Protein AF-A0A7S2U0Y9-F1 (afdb_monomer)

Solvent-accessible surface area (backbone atoms only — not comparable to full-atom values): 8768 Å² total; per-residue (Å²): 92,66,56,32,57,52,46,62,69,33,84,69,58,33,76,38,52,36,81,53,41,54,63,55,35,54,35,38,72,46,79,48,79,45,71,48,63,93,94,46,55,39,40,32,42,37,40,34,36,45,86,82,44,89,34,49,73,59,43,53,47,34,42,34,42,34,32,45,75,72,81,56,94,92,51,64,49,84,68,47,66,49,40,39,54,66,60,80,49,54,36,92,92,42,53,54,33,62,42,76,48,74,52,73,47,96,88,74,51,72,47,81,47,77,45,81,53,80,30,51,69,59,77,43,49,82,61,85,73,78,75,79,59,91,88,65,73,92,70,84,75,81,79,86,128

Sequence (145 aa):
EFWYTVLTNHPTISQLLNKRDLAVLRYLRDVRISLLKEGTKGFKVSFEFDGNNPYLLDRVLEKEYLLYPKISMGQSVLREIRCRPERVSWKPMKDPSLVTYTRKYKNGTSTREVTTGQSFFNLFLPLALEPLPPGAQLTAREVET

Foldseek 3Di:
DVQLVVQCPDPPSVVLADPLLSLQCVQFDDWDKDADDPPWGWIKIKTAGDCPRQWFPDRIKMKIFTWDDDPDDPDTHTDAIQIVVQDTHTDPPSPPQWDWDWDADPVGDIDIDIDGHRHSCCSRHHDDDDPQPVVDDPDDDDPDD

Mean predicted aligned error: 8.83 Å

InterPro domains:
  IPR002164 Nucleosome assembly protein [PF00956] (1-127)
  IPR002164 Nucleosome assembly protein [PTHR11875] (1-127)
  IPR037231 NAP-like superfamily [SSF143113] (1-130)

Structure (mmCIF, N/CA/C/O backbone):
data_AF-A0A7S2U0Y9-F1
#
_entry.id   AF-A0A7S2U0Y9-F1
#
loop_
_atom_site.group_PDB
_atom_site.id
_atom_site.type_symbol
_atom_site.label_atom_id
_atom_site.label_alt_id
_atom_site.label_comp_id
_atom_site.label_asym_id
_atom_site.label_entity_id
_atom_site.label_seq_id
_atom_site.pdbx_PDB_ins_code
_atom_site.Cartn_x
_atom_site.Cartn_y
_atom_site.Cartn_z
_atom_site.occupancy
_atom_site.B_iso_or_equiv
_atom_site.auth_seq_id
_atom_site.auth_comp_id
_atom_site.auth_asym_id
_atom_site.auth_atom_id
_atom_site.pdbx_PDB_model_num
ATOM 1 N N . GLU A 1 1 ? -8.741 -0.495 -14.587 1.00 83.88 1 GLU A N 1
ATOM 2 C CA . GLU A 1 1 ? -7.686 0.392 -14.047 1.00 83.88 1 GLU A CA 1
ATOM 3 C C . GLU A 1 1 ? -8.243 1.491 -13.127 1.00 83.88 1 GLU A C 1
ATOM 5 O O . GLU A 1 1 ? -7.643 2.547 -13.014 1.00 83.88 1 GLU A O 1
ATOM 10 N N . PHE A 1 2 ? -9.355 1.255 -12.417 1.00 95.25 2 PHE A N 1
ATOM 11 C CA . PHE A 1 2 ? -9.968 2.276 -11.555 1.00 95.25 2 PHE A CA 1
ATOM 12 C C . PHE A 1 2 ? -9.016 2.753 -10.445 1.00 95.25 2 PHE A C 1
ATOM 14 O O . PHE A 1 2 ? -8.693 3.935 -10.373 1.00 95.25 2 PHE A O 1
ATOM 21 N N . TRP A 1 3 ? -8.491 1.824 -9.638 1.00 96.06 3 TRP A N 1
ATOM 22 C CA . TRP A 1 3 ? -7.582 2.159 -8.537 1.00 96.06 3 TRP A CA 1
ATOM 23 C C . TRP A 1 3 ? -6.267 2.774 -8.998 1.00 96.06 3 TRP A C 1
ATOM 25 O O . TRP A 1 3 ? -5.748 3.659 -8.329 1.00 96.06 3 TRP A O 1
ATOM 35 N N . TYR A 1 4 ? -5.760 2.361 -10.161 1.00 94.44 4 TYR A N 1
ATOM 36 C CA . TYR A 1 4 ? -4.622 3.020 -10.792 1.00 94.44 4 TYR A CA 1
ATOM 37 C C . TYR A 1 4 ? -4.903 4.518 -10.968 1.00 94.44 4 TYR A C 1
ATOM 39 O O . TYR A 1 4 ? -4.169 5.337 -10.424 1.00 94.44 4 TYR A O 1
ATOM 47 N N . THR A 1 5 ? -6.008 4.873 -11.631 1.00 96.06 5 THR A N 1
ATOM 48 C CA . THR A 1 5 ? -6.393 6.272 -11.862 1.00 96.06 5 THR A CA 1
ATOM 49 C C . THR A 1 5 ? -6.609 7.035 -10.557 1.00 96.06 5 THR A C 1
ATOM 51 O O . THR A 1 5 ? -6.186 8.185 -10.441 1.00 96.06 5 THR A O 1
ATOM 54 N N . VAL A 1 6 ? -7.240 6.413 -9.559 1.00 96.94 6 VAL A N 1
ATOM 55 C CA . VAL A 1 6 ? -7.452 7.031 -8.241 1.00 96.94 6 VAL A CA 1
ATOM 56 C C . VAL A 1 6 ? -6.115 7.360 -7.572 1.00 96.94 6 VAL A C 1
ATOM 58 O O . VAL A 1 6 ? -5.889 8.502 -7.176 1.00 96.94 6 VAL A O 1
ATOM 61 N N . LEU A 1 7 ? -5.203 6.389 -7.483 1.00 95.62 7 LEU A N 1
ATOM 62 C CA . LEU A 1 7 ? -3.929 6.560 -6.780 1.00 95.62 7 LEU A CA 1
ATOM 63 C C . LEU A 1 7 ? -2.984 7.525 -7.507 1.00 95.62 7 LEU A C 1
ATOM 65 O O . LEU A 1 7 ? -2.268 8.275 -6.848 1.00 95.62 7 LEU A O 1
ATOM 69 N N . THR A 1 8 ? -3.008 7.566 -8.844 1.00 95.31 8 THR A N 1
ATOM 70 C CA . THR A 1 8 ? -2.185 8.510 -9.619 1.00 95.31 8 THR A CA 1
ATOM 71 C C . THR A 1 8 ? -2.644 9.957 -9.504 1.00 95.31 8 THR A C 1
ATOM 73 O O . THR A 1 8 ? -1.824 10.858 -9.639 1.00 95.31 8 THR A O 1
ATOM 76 N N . ASN A 1 9 ? -3.935 10.189 -9.260 1.00 96.69 9 ASN A N 1
ATOM 77 C CA . ASN A 1 9 ? -4.483 11.537 -9.103 1.00 96.69 9 ASN A CA 1
ATOM 78 C C . ASN A 1 9 ? -4.505 12.007 -7.642 1.00 96.69 9 ASN A C 1
ATOM 80 O O . ASN A 1 9 ? -4.770 13.177 -7.374 1.00 96.69 9 ASN A O 1
ATOM 84 N N . HIS A 1 10 ? -4.222 11.123 -6.684 1.00 96.00 10 HIS A N 1
ATOM 85 C CA . HIS A 1 10 ? -4.203 11.490 -5.276 1.00 96.00 10 HIS A CA 1
ATOM 86 C C . HIS A 1 10 ? -2.958 12.348 -4.948 1.00 96.00 10 HIS A C 1
ATOM 88 O O . HIS A 1 10 ? -1.841 11.868 -5.156 1.00 96.00 10 HIS A O 1
ATOM 94 N N . PRO A 1 11 ? -3.097 13.553 -4.351 1.00 94.56 11 PRO A N 1
ATOM 95 C CA . PRO A 1 11 ? -2.003 14.525 -4.202 1.00 94.56 11 PRO A CA 1
ATOM 96 C C . PRO A 1 11 ? -0.746 14.004 -3.497 1.00 94.56 11 PRO A C 1
ATOM 98 O O . PRO A 1 11 ? 0.367 14.307 -3.913 1.00 94.56 11 PRO A O 1
ATOM 101 N N . THR A 1 12 ? -0.918 13.222 -2.428 1.00 92.81 12 THR A N 1
ATOM 102 C CA . THR A 1 12 ? 0.204 12.679 -1.644 1.00 92.81 12 THR A CA 1
ATOM 103 C C . THR A 1 12 ? 0.754 11.376 -2.222 1.00 92.81 12 THR A C 1
ATOM 105 O O . THR A 1 12 ? 1.962 11.210 -2.335 1.00 92.81 12 THR A O 1
ATOM 108 N N . ILE A 1 13 ? -0.122 10.435 -2.592 1.00 93.44 13 ILE A N 1
ATOM 109 C CA . ILE A 1 13 ? 0.282 9.110 -3.079 1.00 93.44 13 ILE A CA 1
ATOM 110 C C . ILE A 1 13 ? 1.021 9.221 -4.411 1.00 93.44 13 ILE A C 1
ATOM 112 O O . ILE A 1 13 ? 2.019 8.530 -4.589 1.00 93.44 13 ILE A O 1
ATOM 116 N N . SER A 1 14 ? 0.591 10.106 -5.314 1.00 94.31 14 SER A N 1
ATOM 117 C CA . SER A 1 14 ? 1.216 10.270 -6.630 1.00 94.31 14 SER A CA 1
ATOM 118 C C . SER A 1 14 ? 2.704 10.623 -6.551 1.00 94.31 14 SER A C 1
ATOM 120 O O . SER A 1 14 ? 3.489 10.151 -7.368 1.00 94.31 14 SER A O 1
ATOM 122 N N . GLN A 1 15 ? 3.114 11.359 -5.515 1.00 92.56 15 GLN A N 1
ATOM 123 C CA . GLN A 1 15 ? 4.509 11.733 -5.263 1.00 92.56 15 GLN A CA 1
ATOM 124 C C . GLN A 1 15 ? 5.383 10.547 -4.833 1.00 92.56 15 GLN A C 1
ATOM 126 O O . GLN A 1 15 ? 6.606 10.610 -4.928 1.00 92.56 15 GLN A O 1
ATOM 131 N N . LEU A 1 16 ? 4.771 9.462 -4.351 1.00 91.00 16 LEU A N 1
ATOM 132 C CA . LEU A 1 16 ? 5.466 8.238 -3.952 1.00 91.00 16 LEU A CA 1
ATOM 133 C C . LEU A 1 16 ? 5.629 7.252 -5.116 1.00 91.00 16 LEU A C 1
ATOM 135 O O . LEU A 1 16 ? 6.356 6.270 -4.973 1.00 91.00 16 LEU A O 1
ATOM 139 N N . LEU A 1 17 ? 4.939 7.480 -6.239 1.00 94.75 17 LEU A N 1
ATOM 140 C CA . LEU A 1 17 ? 4.877 6.548 -7.361 1.00 94.75 17 LEU A CA 1
ATOM 141 C C . LEU A 1 17 ? 6.017 6.773 -8.348 1.00 94.75 17 LEU A C 1
ATOM 143 O O . LEU A 1 17 ? 6.149 7.833 -8.955 1.00 94.75 17 LEU A O 1
ATOM 147 N N . ASN A 1 18 ? 6.785 5.718 -8.600 1.00 93.38 18 ASN A N 1
ATOM 148 C CA . ASN A 1 18 ? 7.702 5.652 -9.727 1.00 93.38 18 ASN A CA 1
ATOM 149 C C . ASN A 1 18 ? 7.077 4.891 -10.919 1.00 93.38 18 ASN A C 1
ATOM 151 O O . ASN A 1 18 ? 6.048 4.223 -10.806 1.00 93.38 18 ASN A O 1
ATOM 155 N N . LYS A 1 19 ? 7.722 4.941 -12.094 1.00 92.50 19 LYS A N 1
ATOM 156 C CA . LYS A 1 19 ? 7.220 4.292 -13.326 1.00 92.50 19 LYS A CA 1
ATOM 157 C C . LYS A 1 19 ? 6.965 2.784 -13.173 1.00 92.50 19 LYS A C 1
ATOM 159 O O . LYS A 1 19 ? 6.100 2.239 -13.857 1.00 92.50 19 LYS A O 1
ATOM 164 N N . ARG A 1 20 ? 7.726 2.093 -12.321 1.00 94.31 20 ARG A N 1
ATOM 165 C CA . ARG A 1 20 ? 7.545 0.656 -12.076 1.00 94.31 20 ARG A CA 1
ATOM 166 C C . ARG A 1 20 ? 6.383 0.397 -11.131 1.00 94.31 20 ARG A C 1
ATOM 168 O O . ARG A 1 20 ? 5.620 -0.519 -11.412 1.00 94.31 20 ARG A O 1
ATOM 175 N N . ASP A 1 21 ? 6.195 1.231 -10.109 1.00 95.75 21 ASP A N 1
ATOM 176 C CA . ASP A 1 21 ? 5.023 1.160 -9.227 1.00 95.75 21 ASP A CA 1
ATOM 177 C C . ASP A 1 21 ? 3.730 1.257 -10.036 1.00 95.75 21 ASP A C 1
ATOM 179 O O . ASP A 1 21 ? 2.839 0.421 -9.892 1.00 95.75 21 ASP A O 1
ATOM 183 N N . LEU A 1 22 ? 3.673 2.227 -10.958 1.00 95.19 22 LEU A N 1
ATOM 184 C CA . LEU A 1 22 ? 2.547 2.421 -11.869 1.00 95.19 22 LEU A CA 1
ATOM 185 C C . LEU A 1 22 ? 2.187 1.130 -12.603 1.00 95.19 22 LEU A C 1
ATOM 187 O O . LEU A 1 22 ? 1.016 0.775 -12.660 1.00 95.19 22 LEU A O 1
ATOM 191 N N . ALA A 1 23 ? 3.181 0.399 -13.112 1.00 95.38 23 ALA A N 1
ATOM 192 C CA . ALA A 1 23 ? 2.956 -0.844 -13.839 1.00 95.38 23 ALA A CA 1
ATOM 193 C C . ALA A 1 23 ? 2.361 -1.956 -12.955 1.00 95.38 23 ALA A C 1
ATOM 195 O O . ALA A 1 23 ? 1.499 -2.698 -13.426 1.00 95.38 23 ALA A O 1
ATOM 196 N N . VAL A 1 24 ? 2.769 -2.040 -11.683 1.00 96.44 24 VAL A N 1
ATOM 197 C CA . VAL A 1 24 ? 2.192 -2.985 -10.710 1.00 96.44 24 VAL A CA 1
ATOM 198 C C . VAL A 1 24 ? 0.756 -2.582 -10.356 1.00 96.44 24 VAL A C 1
ATOM 200 O O . VAL A 1 24 ? -0.141 -3.423 -10.357 1.00 96.44 24 VAL A O 1
ATOM 203 N N . LEU A 1 25 ? 0.501 -1.289 -10.127 1.00 96.56 25 LEU A N 1
ATOM 204 C CA . LEU A 1 25 ? -0.816 -0.774 -9.731 1.00 96.56 25 LEU A CA 1
ATOM 205 C C . LEU A 1 25 ? -1.904 -0.932 -10.801 1.00 96.56 25 LEU A C 1
ATOM 207 O O . LEU A 1 25 ? -3.085 -0.924 -10.462 1.00 96.56 25 LEU A O 1
ATOM 211 N N . ARG A 1 26 ? -1.551 -1.153 -12.074 1.00 96.38 26 ARG A N 1
ATOM 212 C CA . ARG A 1 26 ? -2.536 -1.510 -13.121 1.00 96.38 26 ARG A CA 1
ATOM 213 C C . ARG A 1 26 ? -3.285 -2.807 -12.799 1.00 96.38 26 ARG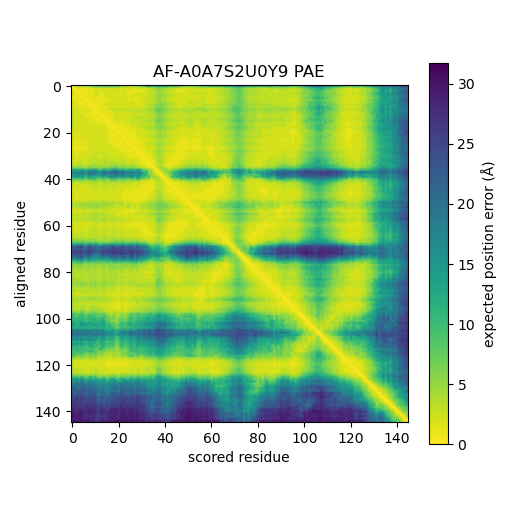 A C 1
ATOM 215 O O . ARG A 1 26 ? -4.414 -2.986 -13.250 1.00 96.38 26 ARG A O 1
ATOM 222 N N . TYR A 1 27 ? -2.673 -3.677 -11.995 1.00 97.31 27 TYR A N 1
ATOM 223 C CA . TYR A 1 27 ? -3.240 -4.949 -11.551 1.00 97.31 27 TYR A CA 1
ATOM 224 C C . TYR A 1 27 ? -3.955 -4.852 -10.201 1.00 97.31 27 TYR A C 1
ATOM 226 O O . TYR A 1 27 ? -4.466 -5.866 -9.730 1.00 97.31 27 TYR A O 1
ATOM 234 N N . LEU A 1 28 ? -4.010 -3.670 -9.579 1.00 97.56 28 LEU A N 1
ATOM 235 C CA . LEU A 1 28 ? -4.759 -3.460 -8.346 1.00 97.56 28 LEU A CA 1
ATOM 236 C C . LEU A 1 28 ? -6.263 -3.524 -8.649 1.00 97.56 28 LEU A C 1
ATOM 238 O O . LEU A 1 28 ? -6.802 -2.717 -9.414 1.00 97.56 28 LEU A O 1
ATOM 242 N N . ARG A 1 29 ? -6.925 -4.526 -8.073 1.00 97.50 29 ARG A N 1
ATOM 243 C CA . ARG A 1 29 ? -8.343 -4.829 -8.273 1.00 97.50 29 ARG A CA 1
ATOM 244 C C . ARG A 1 29 ? -9.212 -4.177 -7.220 1.00 97.50 29 ARG A C 1
ATOM 246 O O . ARG A 1 29 ? -10.236 -3.605 -7.585 1.00 97.50 29 ARG A O 1
ATOM 253 N N . ASP A 1 30 ? -8.786 -4.224 -5.965 1.00 97.75 30 ASP A N 1
ATOM 254 C CA . ASP A 1 30 ? -9.577 -3.693 -4.864 1.00 97.75 30 ASP A CA 1
ATOM 255 C C . ASP A 1 30 ? -8.713 -3.113 -3.740 1.00 97.75 30 ASP A C 1
ATOM 257 O O . ASP A 1 30 ? -7.584 -3.556 -3.517 1.00 97.75 30 ASP A O 1
ATOM 261 N N . VAL A 1 31 ? -9.258 -2.129 -3.025 1.00 97.25 31 VAL A N 1
ATOM 262 C CA . VAL A 1 31 ? -8.682 -1.589 -1.789 1.00 97.25 31 VAL A CA 1
ATOM 263 C C . VAL A 1 31 ? -9.782 -1.527 -0.741 1.00 97.25 31 VAL A C 1
ATOM 265 O O . VAL A 1 31 ? -10.725 -0.747 -0.854 1.00 97.25 31 VAL A O 1
ATOM 268 N N . ARG A 1 32 ? -9.653 -2.347 0.303 1.00 97.25 32 ARG A N 1
ATOM 269 C CA . ARG A 1 32 ? -10.662 -2.485 1.360 1.00 97.25 32 ARG A CA 1
ATOM 270 C C . ARG A 1 32 ? -10.121 -2.038 2.701 1.00 97.25 32 ARG A C 1
ATOM 272 O O . ARG A 1 32 ? -8.963 -2.298 3.022 1.00 97.25 32 ARG A O 1
ATOM 279 N N . ILE A 1 33 ? -10.991 -1.446 3.510 1.00 96.44 33 ILE A N 1
ATOM 280 C CA . ILE A 1 33 ? -10.709 -1.132 4.909 1.00 96.44 33 ILE A CA 1
ATOM 281 C C . ILE A 1 33 ? -11.616 -1.987 5.787 1.00 96.44 33 ILE A C 1
ATOM 283 O O . ILE A 1 33 ? -12.821 -2.061 5.559 1.00 96.44 33 ILE A O 1
ATOM 287 N N . SER A 1 34 ? -11.040 -2.624 6.802 1.00 94.31 34 SER A N 1
ATOM 288 C CA . SER A 1 34 ? -11.781 -3.380 7.812 1.00 94.31 34 SER A CA 1
ATOM 289 C C . SER A 1 34 ? -11.267 -3.051 9.205 1.00 94.31 34 SER A C 1
ATOM 291 O O . SER A 1 34 ? -10.061 -2.896 9.398 1.00 94.31 34 SER A O 1
ATOM 293 N N . LEU A 1 35 ? -12.153 -3.005 10.194 1.00 92.06 35 LEU A N 1
ATOM 294 C CA . LEU A 1 35 ? -11.741 -2.947 11.595 1.00 92.06 35 LEU A CA 1
ATOM 295 C C . LEU A 1 35 ? -11.129 -4.288 12.020 1.00 92.06 35 LEU A C 1
ATOM 297 O O . LEU A 1 35 ? -11.519 -5.346 11.520 1.00 92.06 35 LEU A O 1
ATOM 301 N N . LEU A 1 36 ? -10.157 -4.246 12.930 1.00 88.81 36 LEU A N 1
ATOM 302 C CA . LEU A 1 36 ? -9.622 -5.465 13.540 1.00 88.81 36 LEU A CA 1
ATOM 303 C C . LEU A 1 36 ? -10.674 -6.073 14.493 1.00 88.81 36 LEU A C 1
ATOM 305 O O . LEU A 1 36 ? -11.498 -5.351 15.054 1.00 88.81 36 LEU A O 1
ATOM 309 N N . LYS A 1 37 ? -10.683 -7.409 14.632 1.00 81.00 37 LYS A N 1
ATOM 310 C CA . LYS A 1 37 ? -11.678 -8.150 15.436 1.00 81.00 37 LYS A CA 1
ATOM 311 C C . LYS A 1 37 ? -11.658 -7.744 16.921 1.00 81.00 37 LYS A C 1
ATOM 313 O O . LYS A 1 37 ? -10.677 -7.184 17.415 1.00 81.00 37 LYS A O 1
ATOM 318 N N . GLU A 1 38 ? -12.747 -8.074 17.622 1.00 60.22 38 GLU A N 1
ATOM 319 C CA . GLU A 1 38 ? -12.973 -7.746 19.036 1.00 60.22 38 GLU A CA 1
ATOM 320 C C . GLU A 1 38 ? -11.759 -8.069 19.922 1.00 60.22 38 GLU A C 1
ATOM 322 O O . GLU A 1 38 ? -11.187 -9.156 19.865 1.00 60.22 38 GLU A O 1
ATOM 327 N N . GLY A 1 39 ? -11.342 -7.081 20.717 1.00 65.56 39 GLY A N 1
ATOM 328 C CA . GLY A 1 39 ? -10.165 -7.143 21.590 1.00 65.56 39 GLY A CA 1
ATOM 329 C C . GLY A 1 39 ? -8.944 -6.367 21.082 1.00 65.56 39 GLY A C 1
ATOM 330 O O . GLY A 1 39 ? -8.118 -5.961 21.896 1.00 65.56 39 GLY A O 1
ATOM 331 N N . THR A 1 40 ? -8.841 -6.070 19.779 1.00 72.81 40 THR A N 1
ATOM 332 C CA . THR A 1 40 ? -7.756 -5.233 19.226 1.00 72.81 40 THR A CA 1
ATOM 333 C C . THR A 1 40 ? -8.321 -3.965 18.597 1.00 72.81 40 THR A C 1
ATOM 335 O O . THR A 1 40 ? -9.035 -4.024 17.601 1.00 72.81 40 THR A O 1
ATOM 338 N N . LYS A 1 41 ? -7.980 -2.789 19.143 1.00 85.38 41 LYS A N 1
ATOM 339 C CA . LYS A 1 41 ? -8.304 -1.521 18.476 1.00 85.38 41 LYS A CA 1
ATOM 340 C C . LYS A 1 41 ? -7.375 -1.321 17.289 1.00 85.38 41 LYS A C 1
ATOM 342 O O . LYS A 1 41 ? -6.159 -1.408 17.431 1.00 85.38 41 LYS A O 1
ATOM 347 N N . GLY A 1 42 ? -7.950 -1.023 16.134 1.00 90.75 42 GLY A N 1
ATOM 348 C CA . GLY A 1 42 ? -7.190 -0.762 14.925 1.00 90.75 42 GLY A CA 1
ATOM 349 C C . GLY A 1 42 ? -7.990 -1.022 13.665 1.00 90.75 42 GLY A C 1
ATOM 350 O O . GLY A 1 42 ? -9.154 -1.425 13.710 1.00 90.75 42 GLY A O 1
ATOM 351 N N . PHE A 1 43 ? -7.339 -0.795 12.536 1.00 93.25 43 PHE A N 1
ATOM 352 C CA . PHE A 1 43 ? -7.905 -1.051 11.221 1.00 93.25 43 PHE A CA 1
ATOM 353 C C . PHE A 1 43 ? -6.854 -1.668 10.307 1.00 93.25 43 PHE A C 1
ATOM 355 O O . PHE A 1 43 ? -5.649 -1.538 10.522 1.00 93.25 43 PHE A O 1
ATOM 362 N N . LYS A 1 44 ? -7.333 -2.347 9.275 1.00 94.81 44 LYS A N 1
ATOM 363 C CA . LYS A 1 44 ? -6.531 -2.973 8.238 1.00 94.81 44 LYS A CA 1
ATOM 364 C C . LYS A 1 44 ? -6.927 -2.408 6.890 1.00 94.81 44 LYS A C 1
ATOM 366 O O . LYS A 1 44 ? -8.115 -2.323 6.590 1.00 94.81 44 LYS A O 1
ATOM 371 N N . VAL A 1 45 ? -5.932 -2.071 6.083 1.00 96.81 45 VAL A N 1
ATOM 372 C CA . VAL A 1 45 ? -6.092 -1.717 4.674 1.00 96.81 45 VAL A CA 1
ATOM 373 C C . VAL A 1 45 ? -5.569 -2.882 3.845 1.00 96.81 45 VAL A C 1
ATOM 375 O O . VAL A 1 45 ? -4.430 -3.298 4.033 1.00 96.81 45 VAL A O 1
ATOM 378 N N . SER A 1 46 ? -6.396 -3.429 2.961 1.00 97.62 46 SER A N 1
ATOM 379 C CA . SER A 1 46 ? -6.073 -4.601 2.140 1.00 97.62 46 SER A CA 1
ATOM 380 C C . SER A 1 46 ? -6.099 -4.222 0.667 1.00 97.62 46 SER A C 1
ATOM 382 O O . SER A 1 46 ? -7.117 -3.734 0.186 1.00 97.62 46 SER A O 1
ATOM 384 N N . PHE A 1 47 ? -4.999 -4.467 -0.035 1.00 97.81 47 PHE A N 1
ATOM 385 C CA . PHE A 1 47 ? -4.809 -4.211 -1.458 1.00 97.81 47 PHE A CA 1
ATOM 386 C C . PHE A 1 47 ? -4.848 -5.546 -2.196 1.00 97.81 47 PHE A C 1
ATOM 388 O O . PHE A 1 47 ? -3.927 -6.351 -2.064 1.00 97.81 47 PHE A O 1
ATOM 395 N N . GLU A 1 48 ? -5.917 -5.797 -2.944 1.00 98.06 48 GLU A N 1
ATOM 396 C CA . GLU A 1 48 ? -6.111 -7.035 -3.697 1.00 98.06 48 GLU A CA 1
ATOM 397 C C . GLU A 1 48 ? -5.654 -6.856 -5.146 1.00 98.06 48 GLU A C 1
ATOM 399 O O . GLU A 1 48 ? -6.152 -5.994 -5.870 1.00 98.06 48 GLU A O 1
ATOM 404 N N . PHE A 1 49 ? -4.709 -7.684 -5.575 1.00 97.38 49 PHE A N 1
ATOM 405 C CA . PHE A 1 49 ? -4.152 -7.709 -6.918 1.00 97.38 49 PHE A CA 1
ATOM 406 C C . PHE A 1 49 ? -4.720 -8.868 -7.729 1.00 97.38 49 PHE A C 1
ATOM 408 O O . PHE A 1 49 ? -5.065 -9.930 -7.209 1.00 97.38 49 PHE A O 1
ATOM 415 N N . ASP A 1 50 ? -4.760 -8.676 -9.043 1.00 96.75 50 ASP A N 1
ATOM 416 C CA . ASP A 1 50 ? -5.121 -9.733 -9.977 1.00 96.75 50 ASP A CA 1
ATOM 417 C C . ASP A 1 50 ? -4.213 -10.967 -9.807 1.00 96.75 50 ASP A C 1
ATOM 419 O O . ASP A 1 50 ? -2.982 -10.853 -9.752 1.00 96.75 50 ASP A O 1
ATOM 423 N N . GLY A 1 51 ? -4.812 -12.160 -9.773 1.00 93.56 51 GLY A N 1
ATOM 424 C CA . GLY A 1 51 ? -4.079 -13.424 -9.671 1.00 93.56 51 GLY A CA 1
ATOM 425 C C . GLY A 1 51 ? -3.145 -13.701 -10.856 1.00 93.56 51 GLY A C 1
ATOM 426 O O . GLY A 1 51 ? -2.168 -14.429 -10.699 1.00 93.56 51 GLY A O 1
ATOM 427 N N . ASN A 1 52 ? -3.403 -13.091 -12.014 1.00 94.19 52 ASN A N 1
ATOM 428 C CA . ASN A 1 52 ? -2.576 -13.168 -13.216 1.00 94.19 52 ASN A CA 1
ATOM 429 C C . ASN A 1 52 ? -1.491 -12.080 -13.269 1.00 94.19 52 ASN A C 1
ATOM 431 O O . ASN A 1 52 ? -0.809 -11.950 -14.289 1.00 94.19 52 ASN A O 1
ATOM 435 N N . ASN A 1 53 ? -1.306 -11.275 -12.214 1.00 93.94 53 ASN A N 1
ATOM 436 C CA . ASN A 1 53 ? -0.316 -10.205 -12.262 1.00 93.94 53 ASN A CA 1
ATOM 437 C C . ASN A 1 53 ? 1.125 -10.765 -12.432 1.00 93.94 53 ASN A C 1
ATOM 439 O O . ASN A 1 53 ? 1.509 -11.755 -11.792 1.00 93.94 53 ASN A O 1
ATOM 443 N N . PRO A 1 54 ? 1.968 -10.147 -13.280 1.00 96.44 54 PRO A N 1
ATOM 444 C CA . PRO A 1 54 ? 3.311 -10.647 -13.568 1.00 96.44 54 PRO A CA 1
ATOM 445 C C . PRO A 1 54 ? 4.405 -10.089 -12.636 1.00 96.44 54 PRO A C 1
ATOM 447 O O . PRO A 1 54 ? 5.583 -10.286 -12.932 1.00 96.44 54 PRO A O 1
ATOM 450 N N . TYR A 1 55 ? 4.059 -9.414 -11.532 1.00 96.56 55 TYR A N 1
ATOM 451 C CA . TYR A 1 55 ? 5.010 -8.713 -10.653 1.00 96.56 55 TYR A CA 1
ATOM 452 C C . TYR A 1 55 ? 5.128 -9.322 -9.254 1.00 96.56 55 TYR A C 1
ATOM 454 O O . TYR A 1 55 ? 6.237 -9.465 -8.745 1.00 96.56 55 TYR A O 1
ATOM 462 N N . 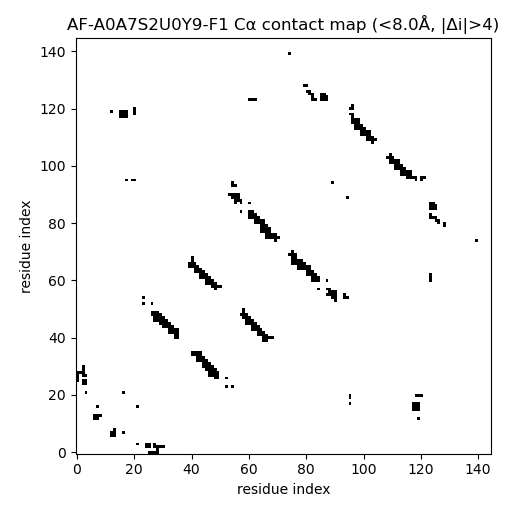LEU A 1 56 ? 4.001 -9.685 -8.653 1.00 94.88 56 LEU A N 1
ATOM 463 C CA . LEU A 1 56 ? 3.855 -10.173 -7.287 1.00 94.88 56 LEU A CA 1
ATOM 464 C C . LEU A 1 56 ? 3.439 -11.646 -7.306 1.00 94.88 56 LEU A C 1
ATOM 466 O O . LEU A 1 56 ? 2.697 -12.078 -8.192 1.00 94.88 56 LEU A O 1
ATOM 470 N N . LEU A 1 57 ? 3.910 -12.415 -6.329 1.00 94.75 57 LEU A N 1
ATOM 471 C CA . LEU A 1 57 ? 3.361 -13.735 -6.011 1.00 94.75 57 LEU A CA 1
ATOM 472 C C . LEU A 1 57 ? 2.143 -13.617 -5.085 1.00 94.75 57 LEU A C 1
ATOM 474 O O . LEU A 1 57 ? 1.224 -14.429 -5.172 1.00 94.75 57 LEU A O 1
ATOM 478 N N . ASP A 1 58 ? 2.115 -12.584 -4.245 1.00 94.00 58 ASP A N 1
ATOM 479 C CA . ASP A 1 58 ? 1.023 -12.333 -3.312 1.00 94.00 58 ASP A CA 1
ATOM 480 C C . ASP A 1 58 ? -0.193 -11.749 -4.034 1.00 94.00 58 ASP A C 1
ATOM 482 O O . ASP A 1 58 ? -0.084 -10.797 -4.811 1.00 94.00 58 ASP A O 1
ATOM 486 N N . ARG A 1 59 ? -1.375 -12.302 -3.747 1.00 95.81 59 ARG A N 1
ATOM 487 C CA . ARG A 1 59 ? -2.645 -11.748 -4.242 1.00 95.81 59 ARG A CA 1
ATOM 488 C C . ARG A 1 59 ? -3.140 -10.576 -3.411 1.00 95.81 59 ARG A C 1
ATOM 490 O O . ARG A 1 59 ? -3.869 -9.744 -3.930 1.00 95.81 59 ARG A O 1
ATOM 497 N N . VAL A 1 60 ? -2.786 -10.519 -2.132 1.00 97.19 60 VAL A N 1
ATOM 498 C CA . VAL A 1 60 ? -3.244 -9.467 -1.225 1.00 97.19 60 VAL A CA 1
ATOM 499 C C . VAL A 1 60 ? -2.056 -8.950 -0.430 1.00 97.19 60 VAL A C 1
ATOM 501 O O . VAL A 1 60 ? -1.325 -9.741 0.164 1.00 97.19 60 VAL A O 1
ATOM 504 N N . LEU A 1 61 ? -1.884 -7.629 -0.422 1.00 97.19 61 LEU A N 1
ATOM 505 C CA . LEU A 1 61 ? -0.979 -6.930 0.484 1.00 97.19 61 LEU A CA 1
ATOM 506 C C . LEU A 1 61 ? -1.818 -6.187 1.517 1.00 97.19 61 LEU A C 1
ATOM 508 O O . LEU A 1 61 ? -2.672 -5.377 1.166 1.00 97.19 61 LEU A O 1
ATOM 512 N N . GLU A 1 62 ? -1.592 -6.449 2.792 1.00 95.62 62 GLU A N 1
ATOM 513 C CA . GLU A 1 62 ? -2.340 -5.851 3.885 1.00 95.62 62 GLU A CA 1
ATOM 514 C C . GLU A 1 62 ? -1.423 -5.036 4.786 1.00 95.62 62 GLU A C 1
ATOM 516 O O . GLU A 1 62 ? -0.276 -5.404 5.049 1.00 95.62 62 GLU A O 1
ATOM 521 N N . LYS A 1 63 ? -1.965 -3.932 5.288 1.00 94.12 63 LYS A N 1
ATOM 522 C CA . LYS A 1 63 ? -1.326 -3.079 6.278 1.00 94.12 63 LYS A CA 1
ATOM 523 C C . LYS A 1 63 ? -2.276 -2.862 7.443 1.00 94.12 63 LYS A C 1
ATOM 525 O O . LYS A 1 63 ? -3.368 -2.324 7.270 1.00 94.12 63 LYS A O 1
ATOM 530 N N . GLU A 1 64 ? -1.866 -3.303 8.620 1.00 92.94 64 GLU A N 1
ATOM 531 C CA . GLU A 1 64 ? -2.620 -3.205 9.864 1.00 92.94 64 GLU A CA 1
ATOM 532 C C . GLU A 1 64 ? -2.050 -2.082 10.726 1.00 92.94 64 GLU A C 1
ATOM 534 O O . GLU A 1 64 ? -0.841 -1.991 10.929 1.00 92.94 64 GLU A O 1
ATOM 539 N N . TYR A 1 65 ? -2.938 -1.254 11.261 1.00 91.50 65 TYR A N 1
ATOM 540 C CA . TYR A 1 65 ? -2.631 -0.169 12.180 1.00 91.50 65 TYR A CA 1
ATOM 541 C C . TYR A 1 65 ? -3.278 -0.496 13.521 1.00 91.50 65 TYR A C 1
ATOM 543 O O . TYR A 1 65 ? -4.494 -0.363 13.681 1.00 91.50 65 TYR A O 1
ATOM 551 N N . LEU A 1 66 ? -2.475 -0.957 14.477 1.00 89.50 66 LEU A N 1
ATOM 552 C CA . LEU A 1 66 ? -2.925 -1.262 15.828 1.00 89.50 66 LEU A CA 1
ATOM 553 C C . LEU A 1 66 ? -2.854 0.005 16.666 1.00 89.50 66 LEU A C 1
ATOM 555 O O . LEU A 1 66 ? -1.856 0.720 16.643 1.00 89.50 66 LEU A O 1
ATOM 559 N N . LEU A 1 67 ? -3.898 0.266 17.438 1.00 87.25 67 LEU A N 1
ATOM 560 C CA . LEU A 1 67 ? -4.031 1.459 18.259 1.00 87.25 67 LEU A CA 1
ATOM 561 C C . LEU A 1 67 ? -4.025 1.077 19.739 1.00 87.25 67 LEU A C 1
ATOM 563 O O . LEU A 1 67 ? -4.558 0.036 20.132 1.00 87.25 67 LEU A O 1
ATOM 567 N N . TYR A 1 68 ? -3.470 1.945 20.580 1.00 82.62 68 TYR A N 1
ATOM 568 C CA . TYR A 1 68 ? -3.677 1.844 22.018 1.00 82.62 68 TYR A CA 1
ATOM 569 C C . TYR A 1 68 ? -5.166 2.051 22.365 1.00 82.62 68 TYR A C 1
ATOM 571 O O . TYR A 1 68 ? -5.887 2.787 21.669 1.00 82.62 68 TYR A O 1
ATOM 579 N N . PRO A 1 69 ? -5.658 1.427 23.454 1.00 72.38 69 PRO A N 1
ATOM 580 C CA . PRO A 1 69 ? -6.929 1.802 24.066 1.00 72.38 69 PRO A CA 1
ATOM 581 C C . PRO A 1 69 ? -6.975 3.317 24.304 1.00 72.38 69 PRO A C 1
ATOM 583 O O . PRO A 1 69 ? -5.936 3.9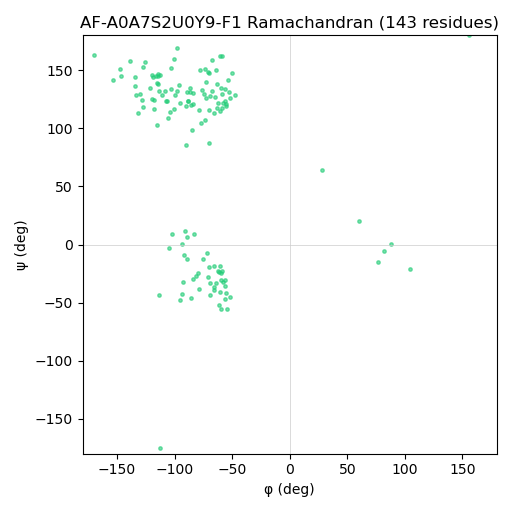33 24.518 1.00 72.38 69 PRO A O 1
ATOM 586 N N . LYS A 1 70 ? -8.165 3.931 24.223 1.00 67.88 70 LYS A N 1
ATOM 587 C CA . LYS A 1 70 ? -8.305 5.393 24.368 1.00 67.88 70 LYS A CA 1
ATOM 588 C C . LYS A 1 70 ? -7.698 5.809 25.710 1.00 67.88 70 LYS A C 1
ATOM 590 O O . LYS A 1 70 ? -8.117 5.272 26.731 1.00 67.88 70 LYS A O 1
ATOM 595 N N . ILE A 1 71 ? -6.728 6.721 25.677 1.00 62.03 71 ILE A N 1
ATOM 596 C CA . ILE A 1 71 ? -5.939 7.104 26.858 1.00 62.03 71 ILE A CA 1
ATOM 597 C C . ILE A 1 71 ? -6.586 8.316 27.554 1.00 62.03 71 ILE A C 1
ATOM 599 O O . ILE A 1 71 ? -6.605 8.377 28.777 1.00 62.03 71 ILE A O 1
ATOM 603 N N . SER A 1 72 ? -7.230 9.212 26.795 1.00 55.50 72 SER A N 1
ATOM 604 C CA . SER A 1 72 ? -8.185 10.234 27.262 1.00 55.50 72 SER A CA 1
ATOM 605 C C . SER A 1 72 ? -8.887 10.892 26.053 1.00 55.50 72 SER A C 1
ATOM 607 O O . SER A 1 72 ? -8.458 10.695 24.916 1.00 55.50 72 SER A O 1
ATOM 609 N N . MET A 1 73 ? -10.018 11.582 26.282 1.00 55.16 73 MET A N 1
ATOM 610 C CA . MET A 1 73 ? -10.763 12.445 25.331 1.00 55.16 73 MET A CA 1
ATOM 611 C C . MET A 1 73 ? -10.628 12.087 23.832 1.00 55.16 73 MET A C 1
ATOM 613 O O . MET A 1 73 ? -10.117 12.842 23.014 1.00 55.16 73 MET A O 1
ATOM 617 N N . GLY A 1 74 ? -11.109 10.902 23.448 1.00 61.31 74 GLY A N 1
ATOM 618 C CA . GLY A 1 74 ? -11.383 10.575 22.043 1.00 61.31 74 GLY A CA 1
ATOM 619 C C . GLY A 1 74 ? -10.186 10.240 21.145 1.00 61.31 74 GLY A C 1
ATOM 620 O O . GLY A 1 74 ? -10.420 9.621 20.107 1.00 61.31 74 GLY A O 1
ATOM 621 N N . GLN A 1 75 ? -8.945 10.539 21.534 1.00 63.56 75 GLN A N 1
ATOM 622 C CA . GLN A 1 75 ? -7.769 10.270 20.703 1.00 63.56 75 GLN A CA 1
ATOM 623 C C . GLN A 1 75 ? -7.194 8.866 20.955 1.00 63.56 75 GLN A C 1
ATOM 625 O O . GLN A 1 75 ? -6.991 8.427 22.090 1.00 63.56 75 GLN A O 1
ATOM 630 N N . SER A 1 76 ? -6.950 8.134 19.867 1.00 73.00 76 SER A N 1
ATOM 631 C CA . SER A 1 76 ? -6.274 6.835 19.873 1.00 73.00 76 SER A CA 1
ATOM 632 C C . SER A 1 76 ? -4.886 6.989 19.264 1.00 73.00 76 SER A C 1
ATOM 634 O O . SER A 1 76 ? -4.744 7.565 18.190 1.00 73.00 76 SER A O 1
ATOM 636 N N . VAL A 1 77 ? -3.872 6.456 19.942 1.00 82.50 77 VAL A N 1
ATOM 637 C CA . VAL A 1 77 ? -2.472 6.549 19.510 1.00 82.50 77 VAL A CA 1
ATOM 638 C C . VAL A 1 77 ? -2.076 5.287 18.754 1.00 82.50 77 VAL A C 1
ATOM 640 O O . VAL A 1 77 ? -2.417 4.181 19.178 1.00 82.50 77 VAL A O 1
ATOM 643 N N . LEU A 1 78 ? -1.355 5.448 17.641 1.00 85.88 78 LEU A N 1
ATOM 644 C CA . LEU A 1 78 ? -0.778 4.338 16.888 1.00 85.88 78 LEU A CA 1
ATOM 645 C C . LEU A 1 78 ? 0.240 3.589 17.754 1.00 85.88 78 LEU A C 1
ATOM 647 O O . LEU A 1 78 ? 1.208 4.169 18.232 1.00 85.88 78 LEU A O 1
ATOM 651 N N . ARG A 1 79 ? 0.002 2.295 17.949 1.00 85.81 79 ARG A N 1
ATOM 652 C CA . ARG A 1 79 ? 0.847 1.394 18.733 1.00 85.81 79 ARG A CA 1
ATOM 653 C C . ARG A 1 79 ? 1.828 0.631 17.859 1.00 85.81 79 ARG A C 1
ATOM 655 O O . ARG A 1 79 ? 2.984 0.481 18.225 1.00 85.81 79 ARG A O 1
ATOM 662 N N . GLU A 1 80 ? 1.333 0.064 16.766 1.00 87.81 80 GLU A N 1
ATOM 663 C CA . GLU A 1 80 ? 2.091 -0.873 15.940 1.00 87.81 80 GLU A CA 1
ATOM 664 C C . GLU A 1 80 ? 1.567 -0.837 14.506 1.00 87.81 80 GLU A C 1
ATOM 666 O O . GLU A 1 80 ? 0.358 -0.738 14.286 1.00 87.81 80 GLU A O 1
ATOM 671 N N . ILE A 1 81 ? 2.475 -0.933 13.536 1.00 90.12 81 ILE A N 1
ATOM 672 C CA . ILE A 1 81 ? 2.132 -1.168 12.135 1.00 90.12 81 ILE A CA 1
ATOM 673 C C . ILE A 1 81 ? 2.606 -2.568 11.775 1.00 90.12 81 ILE A C 1
ATOM 675 O O . ILE A 1 81 ? 3.775 -2.892 11.970 1.00 90.12 81 ILE A O 1
ATOM 679 N N . ARG A 1 82 ? 1.714 -3.380 11.207 1.00 90.50 82 ARG A N 1
ATOM 680 C CA . ARG A 1 82 ? 2.060 -4.704 10.677 1.00 90.50 82 ARG A CA 1
ATOM 681 C C . ARG A 1 82 ? 1.757 -4.770 9.193 1.00 90.50 82 ARG A C 1
ATOM 683 O O . ARG A 1 82 ? 0.774 -4.195 8.731 1.00 90.50 82 ARG A O 1
ATOM 690 N N . CYS A 1 83 ? 2.578 -5.513 8.465 1.00 92.56 83 CYS A N 1
ATOM 691 C CA . CYS A 1 83 ? 2.370 -5.799 7.052 1.00 92.56 83 CYS A CA 1
ATOM 692 C C . CYS A 1 83 ? 2.138 -7.303 6.874 1.00 92.56 83 CYS A C 1
ATOM 694 O O . CYS A 1 83 ? 2.783 -8.120 7.538 1.00 92.56 83 CYS A O 1
ATOM 696 N N . ARG A 1 84 ? 1.194 -7.674 6.005 1.00 90.88 84 ARG A N 1
ATOM 697 C CA . ARG A 1 84 ? 0.944 -9.064 5.606 1.00 90.88 84 ARG A CA 1
ATOM 698 C C . ARG A 1 84 ? 0.937 -9.159 4.075 1.00 90.88 84 ARG A C 1
ATOM 700 O O . ARG A 1 84 ? 0.154 -8.454 3.452 1.00 90.88 84 ARG A O 1
ATOM 707 N N . PRO A 1 85 ? 1.765 -10.016 3.461 1.00 91.31 85 PRO A N 1
ATOM 708 C CA . PRO A 1 85 ? 2.862 -10.762 4.085 1.00 91.31 85 PRO A CA 1
ATOM 709 C C . PRO A 1 85 ? 3.899 -9.830 4.737 1.00 91.31 85 PRO A C 1
ATOM 711 O O . PRO A 1 85 ? 3.944 -8.637 4.451 1.00 91.31 85 PRO A O 1
ATOM 714 N N . GLU A 1 86 ? 4.727 -10.383 5.626 1.00 87.81 86 GLU A N 1
ATOM 715 C CA . GLU A 1 86 ? 5.781 -9.625 6.326 1.00 87.81 86 GLU A CA 1
ATOM 716 C C . GLU A 1 86 ? 6.792 -9.006 5.351 1.00 87.81 86 GLU A C 1
ATOM 718 O O . GLU A 1 86 ? 7.333 -7.926 5.587 1.00 87.81 86 GLU A O 1
ATOM 723 N N . ARG A 1 87 ? 7.000 -9.676 4.215 1.00 89.19 87 ARG A N 1
ATOM 724 C CA . ARG A 1 87 ? 7.751 -9.157 3.082 1.00 89.19 87 ARG A CA 1
ATOM 725 C C . ARG A 1 87 ? 6.990 -9.438 1.799 1.00 89.19 87 ARG A C 1
ATOM 727 O O . ARG A 1 87 ? 6.513 -10.549 1.591 1.00 89.19 87 ARG A O 1
ATOM 734 N N . VAL A 1 88 ? 6.933 -8.434 0.931 1.00 93.12 88 VAL A N 1
ATOM 735 C CA . VAL A 1 88 ? 6.340 -8.558 -0.401 1.00 93.12 88 VAL A CA 1
ATOM 736 C C . VAL A 1 88 ? 7.152 -9.540 -1.251 1.00 93.12 88 VAL A C 1
ATOM 738 O O . VAL A 1 88 ? 8.367 -9.389 -1.413 1.00 93.12 88 VAL A O 1
ATOM 741 N N . SER A 1 89 ? 6.471 -10.534 -1.812 1.00 93.88 89 SER A N 1
ATOM 742 C CA . SER A 1 89 ? 7.052 -11.603 -2.618 1.00 93.88 89 SER A CA 1
ATOM 743 C C . SER A 1 89 ? 7.074 -11.205 -4.092 1.00 93.88 89 SER A C 1
ATOM 745 O O . SER A 1 89 ? 6.171 -11.522 -4.872 1.00 93.88 89 SER A O 1
ATOM 747 N N . TRP A 1 90 ? 8.121 -10.487 -4.492 1.00 94.88 90 TRP A N 1
ATOM 748 C CA . TRP A 1 90 ? 8.328 -10.086 -5.883 1.00 94.88 90 TRP A CA 1
ATOM 749 C C . TRP A 1 90 ? 8.758 -11.259 -6.766 1.00 94.88 90 TRP A C 1
ATOM 751 O O . TRP A 1 90 ? 9.616 -12.063 -6.398 1.00 94.88 90 TRP A O 1
ATOM 761 N N . LYS A 1 91 ? 8.229 -11.312 -7.990 1.00 94.81 91 LYS A N 1
ATOM 762 C CA . LYS A 1 91 ? 8.765 -12.170 -9.053 1.00 94.81 91 LYS A CA 1
ATOM 763 C C . LYS A 1 91 ? 10.163 -11.676 -9.480 1.00 94.81 91 LYS A C 1
ATOM 765 O O . LYS A 1 91 ? 10.492 -10.501 -9.273 1.00 94.81 91 LYS A O 1
ATOM 770 N N . PRO A 1 92 ? 11.001 -12.529 -10.100 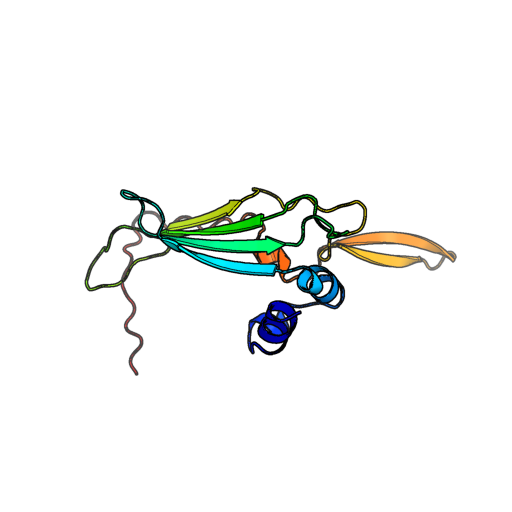1.00 92.69 92 PRO A N 1
ATOM 771 C CA . PRO A 1 92 ? 12.376 -12.169 -10.449 1.00 92.69 92 PRO A CA 1
ATOM 772 C C . PRO A 1 92 ? 12.481 -10.858 -11.241 1.00 92.69 92 PRO A C 1
ATOM 774 O O . PRO A 1 92 ? 11.843 -10.697 -12.281 1.00 92.69 92 PRO A O 1
ATOM 777 N N . MET A 1 93 ? 13.306 -9.924 -10.748 1.00 87.81 93 MET A N 1
ATOM 778 C CA . MET A 1 93 ? 13.533 -8.589 -11.335 1.00 87.81 93 MET A CA 1
ATOM 779 C C . MET A 1 93 ? 12.282 -7.693 -11.435 1.00 87.81 93 MET A C 1
ATOM 781 O O . MET A 1 93 ? 12.260 -6.750 -12.228 1.00 87.81 93 MET A O 1
ATOM 785 N N . LYS A 1 94 ? 11.228 -7.976 -10.660 1.00 94.12 94 LYS A N 1
ATOM 786 C CA . LYS A 1 94 ? 9.973 -7.204 -10.676 1.00 94.12 94 LYS A CA 1
ATOM 787 C C . LYS A 1 94 ? 9.779 -6.275 -9.486 1.00 94.12 94 LYS A C 1
ATOM 789 O O . LYS A 1 94 ? 8.811 -5.523 -9.495 1.00 94.12 94 LYS A O 1
ATOM 794 N N . ASP A 1 95 ? 10.700 -6.281 -8.529 1.00 93.25 95 ASP A N 1
ATOM 795 C CA . ASP A 1 95 ? 10.687 -5.342 -7.410 1.00 93.25 95 ASP A CA 1
ATOM 796 C C . ASP A 1 95 ? 10.866 -3.892 -7.923 1.00 93.25 95 ASP A C 1
ATOM 798 O O . ASP A 1 95 ? 11.890 -3.570 -8.545 1.00 93.25 95 ASP A O 1
ATOM 802 N N . PRO A 1 96 ? 9.875 -3.004 -7.718 1.00 93.00 96 PRO A N 1
ATOM 803 C CA . PRO A 1 96 ? 9.907 -1.630 -8.194 1.00 93.00 96 PRO A CA 1
ATOM 804 C C . PRO A 1 96 ? 10.827 -0.724 -7.364 1.00 93.00 96 PRO A C 1
ATOM 806 O O . PRO A 1 96 ? 11.162 0.367 -7.831 1.00 93.00 96 PRO A O 1
ATOM 809 N N . SER A 1 97 ? 11.284 -1.166 -6.188 1.00 90.06 97 SER A N 1
ATOM 810 C CA . SER A 1 97 ? 12.242 -0.435 -5.354 1.00 90.06 97 SER A CA 1
ATOM 811 C C . SER A 1 97 ? 13.690 -0.590 -5.841 1.00 90.06 97 SER A C 1
ATOM 813 O O . SER A 1 97 ? 14.507 0.298 -5.617 1.00 90.06 97 SER A O 1
ATOM 815 N N . LEU A 1 98 ? 14.035 -1.661 -6.568 1.00 87.44 98 LEU A N 1
ATOM 816 C CA . LEU A 1 98 ? 15.426 -1.955 -6.952 1.00 87.44 98 LEU A CA 1
ATOM 817 C C . LEU A 1 98 ? 15.918 -1.089 -8.115 1.00 87.44 98 LEU A C 1
ATOM 819 O O . LEU A 1 98 ? 15.561 -1.323 -9.261 1.00 87.44 98 LEU A O 1
ATOM 823 N N . VAL A 1 99 ? 16.743 -0.084 -7.884 1.00 81.06 99 VAL A N 1
ATOM 824 C CA . VAL A 1 99 ? 17.366 0.743 -8.924 1.00 81.06 99 VAL A CA 1
ATOM 825 C C . VAL A 1 99 ? 18.706 0.133 -9.335 1.00 81.06 99 VAL A C 1
ATOM 827 O O . VAL A 1 99 ? 19.618 0.015 -8.522 1.00 81.06 99 VAL A O 1
ATOM 830 N N . THR A 1 100 ? 18.849 -0.239 -10.608 1.00 80.25 100 THR A N 1
ATOM 831 C CA . THR A 1 100 ? 20.125 -0.709 -11.172 1.00 80.25 100 THR A CA 1
ATOM 832 C C . THR A 1 100 ? 20.802 0.414 -11.944 1.00 80.25 100 THR A C 1
ATOM 834 O O . THR A 1 100 ? 20.193 0.997 -12.840 1.00 80.25 100 THR A O 1
ATOM 837 N N . TYR A 1 101 ? 22.073 0.681 -11.657 1.00 76.25 101 TYR A N 1
ATOM 838 C CA . TYR A 1 101 ? 22.896 1.600 -12.439 1.00 76.25 101 TYR A CA 1
ATOM 839 C C . TYR A 1 101 ? 24.204 0.936 -12.860 1.00 76.25 101 TYR A C 1
ATOM 841 O O . TYR A 1 101 ? 24.696 0.002 -12.230 1.00 76.25 101 TYR A O 1
ATOM 849 N N . THR A 1 102 ? 24.760 1.401 -13.978 1.00 81.19 102 THR A N 1
ATOM 850 C CA . THR A 1 102 ? 26.060 0.934 -14.467 1.00 81.19 102 THR A CA 1
ATOM 851 C C . THR A 1 102 ? 27.099 1.997 -14.163 1.00 81.19 102 THR A C 1
ATOM 853 O O . THR A 1 102 ? 27.050 3.091 -14.725 1.00 81.19 102 THR A O 1
ATOM 856 N N . ARG A 1 103 ? 28.047 1.679 -13.284 1.00 76.69 103 ARG A N 1
ATOM 857 C CA . ARG A 1 103 ? 29.206 2.526 -13.015 1.00 76.69 103 ARG A CA 1
ATOM 858 C C . ARG A 1 103 ? 30.289 2.202 -14.040 1.00 76.69 103 ARG A C 1
ATOM 860 O O . ARG A 1 103 ? 30.725 1.058 -14.133 1.00 76.69 103 ARG A O 1
ATOM 867 N N . LYS A 1 104 ? 30.703 3.201 -14.824 1.00 81.25 104 LYS A N 1
ATOM 868 C CA . LYS A 1 104 ? 31.848 3.104 -15.742 1.00 81.25 104 LYS A CA 1
ATOM 869 C C . LYS A 1 104 ? 33.082 3.710 -15.080 1.00 81.25 104 LYS A C 1
ATOM 871 O O . LYS A 1 104 ? 33.008 4.814 -14.545 1.00 81.25 104 LYS A O 1
ATOM 876 N N . TYR A 1 105 ? 34.198 2.999 -15.129 1.00 80.31 105 TYR A N 1
ATOM 877 C CA . TYR A 1 105 ? 35.472 3.425 -14.561 1.00 80.31 105 TYR A CA 1
ATOM 878 C C . TYR A 1 105 ? 36.402 3.980 -15.646 1.00 80.31 105 TYR A C 1
ATOM 880 O O . TYR A 1 105 ? 36.239 3.709 -16.836 1.00 80.31 105 TYR A O 1
ATOM 888 N N . LYS A 1 106 ? 37.404 4.767 -15.230 1.00 79.75 106 LYS A N 1
ATOM 889 C CA . LYS A 1 106 ? 38.364 5.423 -16.140 1.00 79.75 106 LYS A CA 1
ATOM 890 C C . LYS A 1 106 ? 39.189 4.434 -16.977 1.00 79.75 106 LYS A C 1
ATOM 892 O O . LYS A 1 106 ? 39.656 4.795 -18.046 1.00 79.75 106 LYS A O 1
ATOM 897 N N . ASN A 1 107 ? 39.336 3.194 -16.512 1.00 84.44 107 ASN A N 1
ATOM 898 C CA . ASN A 1 107 ? 39.999 2.092 -17.219 1.00 84.44 107 ASN A CA 1
ATOM 899 C C . ASN A 1 107 ? 39.084 1.372 -18.234 1.00 84.44 107 ASN A C 1
ATOM 901 O O . ASN A 1 107 ? 39.457 0.321 -18.744 1.00 84.44 107 ASN A O 1
ATOM 905 N N . GLY A 1 108 ? 37.884 1.895 -18.512 1.00 78.38 108 GLY A N 1
ATOM 906 C CA . GLY A 1 108 ? 36.960 1.343 -19.505 1.00 78.38 108 GLY A CA 1
ATOM 907 C C . GLY A 1 108 ? 36.108 0.167 -19.017 1.00 78.38 108 GLY A C 1
ATOM 908 O O . GLY A 1 108 ? 35.202 -0.251 -19.737 1.00 78.38 108 GLY A O 1
ATOM 909 N N . THR A 1 109 ? 36.325 -0.343 -17.800 1.00 77.50 109 THR A N 1
ATOM 910 C CA . THR A 1 109 ? 35.461 -1.381 -17.221 1.00 77.50 109 THR A CA 1
ATOM 911 C C . THR A 1 109 ? 34.153 -0.792 -16.697 1.00 77.50 109 THR A C 1
ATOM 913 O O . THR A 1 109 ? 34.074 0.368 -16.280 1.00 77.50 109 THR A O 1
ATOM 916 N N . SER A 1 110 ? 33.091 -1.598 -16.734 1.00 77.69 110 SER A N 1
ATOM 917 C CA . SER A 1 110 ? 31.769 -1.213 -16.248 1.00 77.69 110 SER A CA 1
ATOM 918 C C . SER A 1 110 ? 31.197 -2.263 -15.307 1.00 77.69 110 SER A C 1
ATOM 920 O O . SER A 1 110 ? 31.110 -3.431 -15.687 1.00 77.69 110 SER A O 1
ATOM 922 N N . THR A 1 111 ? 30.736 -1.838 -14.135 1.00 81.06 111 THR A N 1
ATOM 923 C CA . THR A 1 111 ? 30.104 -2.708 -13.135 1.00 81.06 111 THR A CA 1
ATOM 924 C C . THR A 1 111 ? 28.642 -2.315 -12.965 1.00 81.06 111 THR A C 1
ATOM 926 O O . THR A 1 111 ? 28.308 -1.129 -12.940 1.00 81.06 111 THR A O 1
ATOM 929 N N . ARG A 1 112 ? 27.750 -3.307 -12.869 1.00 80.56 112 ARG A N 1
ATOM 930 C CA . ARG A 1 112 ? 26.341 -3.084 -12.520 1.00 80.56 112 ARG A CA 1
ATOM 931 C C . ARG A 1 112 ? 26.193 -3.129 -11.005 1.00 80.56 112 ARG A C 1
ATOM 933 O O . ARG A 1 112 ? 26.541 -4.130 -10.390 1.00 80.56 112 ARG A O 1
ATOM 940 N N . GLU A 1 113 ? 25.659 -2.063 -10.432 1.00 81.50 113 GLU A N 1
ATOM 941 C CA . GLU A 1 113 ? 25.353 -1.948 -9.008 1.00 81.50 113 GLU A CA 1
ATOM 942 C C . GLU A 1 113 ? 23.829 -1.830 -8.842 1.00 81.50 113 GLU A C 1
ATOM 944 O O . GLU A 1 113 ? 23.136 -1.261 -9.695 1.00 81.50 113 GLU A O 1
ATOM 949 N N . VAL A 1 114 ? 23.295 -2.411 -7.767 1.00 80.00 114 VAL A N 1
ATOM 950 C CA . VAL A 1 114 ? 21.863 -2.380 -7.439 1.00 80.00 114 VAL A CA 1
ATOM 951 C C . VAL A 1 114 ? 21.695 -1.707 -6.083 1.00 80.00 114 VAL A C 1
ATOM 953 O O . VAL A 1 114 ? 22.291 -2.138 -5.103 1.00 80.00 114 VAL A O 1
ATOM 956 N N . THR A 1 115 ? 20.862 -0.672 -6.040 1.00 80.00 115 THR A N 1
ATOM 957 C CA . THR A 1 115 ? 20.503 0.098 -4.842 1.00 80.00 115 THR A CA 1
ATOM 958 C C . THR A 1 115 ? 18.986 0.119 -4.689 1.00 80.00 115 THR A C 1
ATOM 960 O O . THR A 1 115 ? 18.259 -0.055 -5.661 1.00 80.00 115 THR A O 1
ATOM 963 N N . THR A 1 116 ? 18.472 0.344 -3.485 1.00 82.50 116 THR A N 1
ATOM 964 C CA . THR A 1 116 ? 17.041 0.580 -3.249 1.00 82.50 116 THR A CA 1
ATOM 965 C C . THR A 1 116 ? 16.696 2.060 -3.413 1.00 82.50 116 THR A C 1
ATOM 967 O O . THR A 1 116 ? 17.368 2.921 -2.850 1.00 82.50 116 THR A O 1
ATOM 970 N N . GLY A 1 117 ? 15.646 2.363 -4.170 1.00 85.38 117 GLY A N 1
ATOM 971 C CA . GLY A 1 117 ? 15.118 3.709 -4.377 1.00 85.38 117 GLY A CA 1
ATOM 972 C C . GLY A 1 117 ? 13.730 3.914 -3.766 1.00 85.38 117 GLY A C 1
ATOM 973 O O . GLY A 1 117 ? 13.165 3.037 -3.110 1.00 85.38 117 GLY A O 1
ATOM 974 N N . GLN A 1 118 ? 13.166 5.096 -4.011 1.00 88.31 118 GLN A N 1
ATOM 975 C CA . GLN A 1 118 ? 11.807 5.436 -3.599 1.00 88.31 118 GLN A CA 1
ATOM 976 C C . GLN A 1 118 ? 10.781 4.634 -4.414 1.00 88.31 118 GLN A C 1
ATOM 978 O O . GLN A 1 118 ? 10.822 4.614 -5.647 1.00 88.31 118 GLN A O 1
ATOM 983 N N . SER A 1 119 ? 9.870 3.966 -3.713 1.00 93.69 119 SER A N 1
ATOM 984 C CA . SER A 1 119 ? 8.756 3.215 -4.286 1.00 93.69 119 SER A CA 1
ATOM 985 C C . SER A 1 119 ? 7.557 3.313 -3.353 1.00 93.69 119 SER A C 1
ATOM 987 O O . SER A 1 119 ? 7.715 3.286 -2.130 1.00 93.69 119 SER A O 1
ATOM 989 N N . PHE A 1 120 ? 6.353 3.362 -3.918 1.00 94.25 120 PHE A N 1
ATOM 990 C CA . PHE A 1 120 ? 5.111 3.253 -3.151 1.00 94.25 120 PHE A CA 1
ATOM 991 C C . PHE A 1 120 ? 5.057 1.971 -2.314 1.00 94.25 120 PHE A C 1
ATOM 993 O O . PHE A 1 120 ? 4.582 1.987 -1.181 1.00 94.25 120 PHE A O 1
ATOM 1000 N N . PHE A 1 121 ? 5.596 0.860 -2.821 1.00 93.81 121 PHE A N 1
ATOM 1001 C CA . PHE A 1 121 ? 5.561 -0.416 -2.109 1.00 93.81 121 PHE A CA 1
ATOM 1002 C C . PHE A 1 121 ? 6.488 -0.463 -0.891 1.00 93.81 121 PHE A C 1
ATOM 1004 O O . PHE A 1 121 ? 6.361 -1.377 -0.075 1.00 93.81 121 PHE A O 1
ATOM 1011 N N . ASN A 1 122 ? 7.319 0.567 -0.679 1.00 91.19 122 ASN A N 1
ATOM 1012 C CA . ASN A 1 122 ? 8.022 0.760 0.589 1.00 91.19 122 ASN A CA 1
ATOM 1013 C C . ASN A 1 122 ? 7.041 0.935 1.765 1.00 91.19 122 ASN A C 1
ATOM 1015 O O . ASN A 1 122 ? 7.410 0.698 2.912 1.00 91.19 122 ASN A O 1
ATOM 1019 N N . LEU A 1 123 ? 5.770 1.268 1.496 1.00 89.38 123 LEU A N 1
ATOM 1020 C CA . LEU A 1 123 ? 4.696 1.260 2.491 1.00 89.38 123 LEU A CA 1
ATOM 1021 C C . LEU A 1 123 ? 4.470 -0.109 3.145 1.00 89.38 123 LEU A C 1
ATOM 1023 O O . LEU A 1 123 ? 3.917 -0.136 4.245 1.00 89.38 123 LEU A O 1
ATOM 1027 N N . PHE A 1 124 ? 4.866 -1.205 2.495 1.00 91.25 124 PHE A N 1
ATOM 1028 C CA . PHE A 1 124 ? 4.719 -2.573 2.999 1.00 91.25 124 PHE A CA 1
ATOM 1029 C C . PHE A 1 124 ? 6.023 -3.144 3.567 1.00 91.25 124 PHE A C 1
ATOM 1031 O O . PHE A 1 124 ? 6.087 -4.332 3.871 1.00 91.25 124 PHE A O 1
ATOM 1038 N N . LEU A 1 125 ? 7.065 -2.322 3.721 1.00 85.62 125 LEU A N 1
ATOM 1039 C CA . LEU A 1 125 ? 8.260 -2.737 4.445 1.00 85.62 125 LEU A CA 1
ATOM 1040 C C . LEU A 1 125 ? 7.978 -2.782 5.952 1.00 85.62 125 LEU A C 1
ATOM 1042 O O . LEU A 1 125 ? 7.144 -2.011 6.440 1.00 85.62 125 LEU A O 1
ATOM 1046 N N . PRO A 1 126 ? 8.679 -3.648 6.701 1.00 74.12 126 PRO A N 1
ATOM 1047 C CA . PRO A 1 126 ? 8.678 -3.587 8.152 1.00 74.12 126 PRO A CA 1
ATOM 1048 C C . PRO A 1 126 ? 9.101 -2.186 8.608 1.00 74.12 126 PRO A C 1
ATOM 1050 O O . PRO A 1 126 ? 10.200 -1.727 8.300 1.00 74.12 126 PRO A O 1
ATOM 1053 N N . LEU A 1 127 ? 8.213 -1.496 9.320 1.00 70.88 127 LEU A N 1
ATOM 1054 C 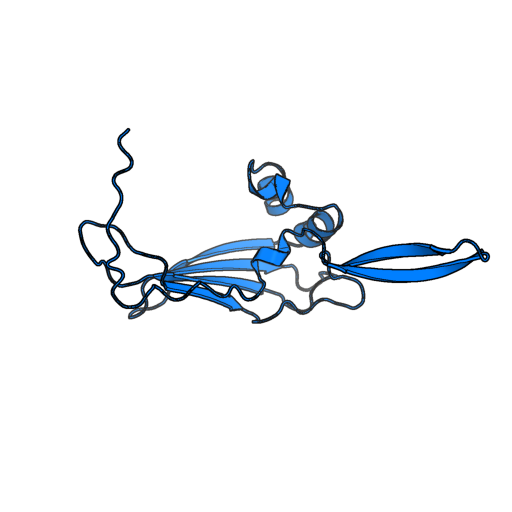CA . LEU A 1 127 ? 8.513 -0.217 9.951 1.00 70.88 127 LEU A CA 1
ATOM 1055 C C . LEU A 1 127 ? 8.771 -0.484 11.430 1.00 70.88 127 LEU A C 1
ATOM 1057 O O . LEU A 1 127 ? 7.867 -0.912 12.146 1.00 70.88 127 LEU A O 1
ATOM 1061 N N . ALA A 1 128 ? 9.990 -0.222 11.895 1.00 62.06 128 ALA A N 1
ATOM 1062 C CA . ALA A 1 128 ? 10.241 -0.119 13.323 1.00 62.06 128 ALA A CA 1
ATOM 1063 C C . ALA A 1 128 ? 9.646 1.213 13.792 1.00 62.06 128 ALA A C 1
ATOM 1065 O O . ALA A 1 128 ? 10.162 2.277 13.453 1.00 62.06 128 ALA A O 1
ATOM 1066 N N . LEU A 1 129 ? 8.530 1.167 14.520 1.00 64.00 129 LEU A N 1
ATOM 10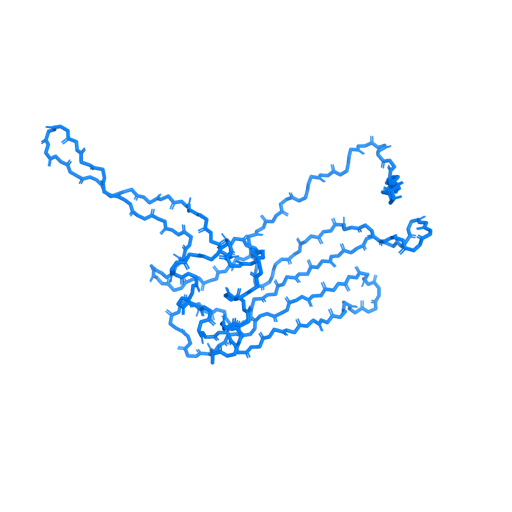67 C CA . LEU A 1 129 ? 8.118 2.330 15.300 1.00 64.00 129 LEU A CA 1
ATOM 1068 C C . LEU A 1 129 ? 9.149 2.511 16.412 1.00 64.00 129 LEU A C 1
ATOM 1070 O O . LEU A 1 129 ? 9.503 1.537 17.081 1.00 64.00 129 LEU A O 1
ATOM 1074 N N . GLU A 1 130 ? 9.643 3.734 16.596 1.00 64.25 130 GLU A N 1
ATOM 1075 C CA . GLU A 1 130 ? 10.512 4.016 17.733 1.00 64.25 130 GLU A CA 1
ATOM 1076 C C . GLU A 1 130 ? 9.753 3.684 19.026 1.00 64.25 130 GLU A C 1
ATOM 1078 O O . GLU A 1 130 ? 8.597 4.100 19.184 1.00 64.25 130 GLU A O 1
ATOM 1083 N N . PRO A 1 131 ? 10.350 2.896 19.939 1.00 56.94 131 PRO A N 1
ATOM 1084 C CA . PRO A 1 131 ? 9.718 2.625 21.216 1.00 56.94 131 PRO A CA 1
ATOM 1085 C C . PRO A 1 131 ? 9.509 3.950 21.947 1.00 56.94 131 PRO A C 1
ATOM 1087 O O . PRO A 1 131 ? 10.408 4.791 21.994 1.00 56.94 131 PRO A O 1
ATOM 1090 N N . LEU A 1 132 ? 8.318 4.132 22.523 1.00 56.94 132 LEU A N 1
ATOM 1091 C CA . LEU A 1 132 ? 8.038 5.297 23.358 1.00 56.94 132 LEU A CA 1
ATOM 1092 C C . LEU A 1 132 ? 9.122 5.397 24.445 1.00 56.94 132 LEU A C 1
ATOM 1094 O O . LEU A 1 132 ? 9.408 4.382 25.093 1.00 56.94 132 LEU A O 1
ATOM 1098 N N . PRO A 1 133 ? 9.730 6.580 24.656 1.00 63.75 133 PRO A N 1
ATOM 1099 C CA . PRO A 1 133 ? 10.736 6.751 25.692 1.00 63.75 133 PRO A CA 1
ATOM 1100 C C . PRO A 1 133 ? 10.196 6.279 27.051 1.00 63.75 133 PRO A C 1
ATOM 1102 O O . PRO A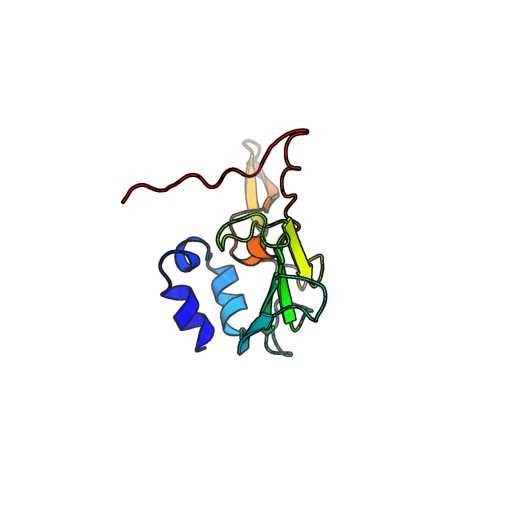 1 133 ? 9.023 6.528 27.353 1.00 63.75 133 PRO A O 1
ATOM 1105 N N . PRO A 1 134 ? 11.009 5.626 27.901 1.00 53.28 134 PRO A N 1
ATOM 1106 C CA . PRO A 1 134 ? 10.585 5.259 29.247 1.00 53.28 134 PRO A CA 1
ATOM 1107 C C . PRO A 1 134 ? 10.098 6.500 30.009 1.00 53.28 134 PRO A C 1
ATOM 1109 O O . PRO A 1 134 ? 10.837 7.468 30.164 1.00 53.28 134 PRO A O 1
ATOM 1112 N N . GLY A 1 135 ? 8.838 6.491 30.452 1.00 53.94 135 GLY A N 1
ATOM 1113 C CA . GLY A 1 135 ? 8.215 7.629 31.139 1.00 53.94 135 GLY A CA 1
ATOM 1114 C C . GLY A 1 135 ? 7.552 8.670 30.226 1.00 53.94 135 GLY A C 1
ATOM 1115 O O . GLY A 1 135 ? 6.97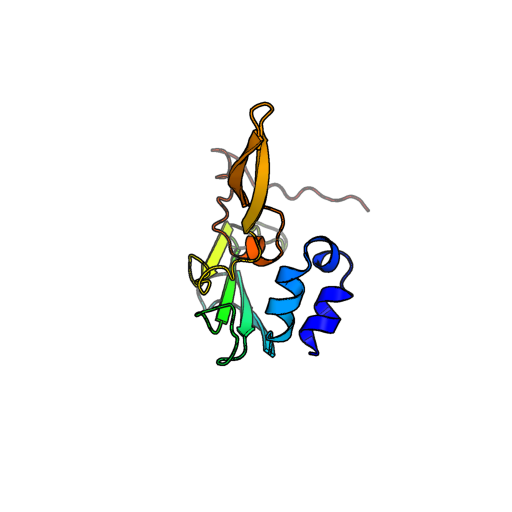4 9.627 30.739 1.00 53.94 135 GLY A O 1
ATOM 1116 N N . ALA A 1 136 ? 7.568 8.488 28.900 1.00 52.47 136 ALA A N 1
ATOM 1117 C CA . ALA A 1 136 ? 6.798 9.326 27.989 1.00 52.47 136 ALA A CA 1
ATOM 1118 C C . ALA A 1 136 ? 5.296 9.111 28.215 1.00 52.47 136 ALA A C 1
ATOM 1120 O O . ALA A 1 136 ? 4.746 8.044 27.937 1.00 52.47 136 ALA A O 1
ATOM 1121 N N . GLN A 1 137 ? 4.624 10.147 28.711 1.00 50.75 137 GLN A N 1
ATOM 1122 C CA . GLN A 1 137 ? 3.170 10.221 28.684 1.00 50.75 137 GLN A CA 1
ATOM 1123 C C . GLN A 1 137 ? 2.748 10.764 27.319 1.00 50.75 137 GLN A C 1
ATOM 1125 O O . GLN A 1 137 ? 3.274 11.774 26.853 1.00 50.75 137 GLN A O 1
ATOM 1130 N N . LEU A 1 138 ? 1.807 10.081 26.668 1.00 50.78 138 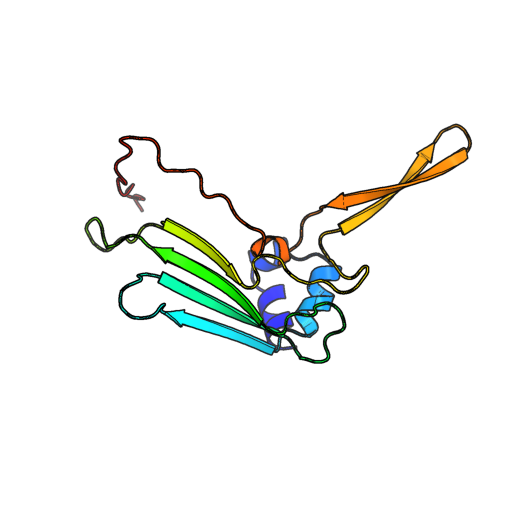LEU A N 1
ATOM 1131 C CA . LEU A 1 138 ? 1.201 10.530 25.419 1.00 50.78 138 LEU A CA 1
ATOM 1132 C C . LEU A 1 138 ? 0.310 11.738 25.727 1.00 50.78 138 LEU A C 1
ATOM 1134 O O . LEU A 1 138 ? -0.870 11.587 26.033 1.00 50.78 138 LEU A O 1
ATOM 1138 N N . THR A 1 139 ? 0.892 12.934 25.709 1.00 45.44 139 THR A N 1
ATOM 1139 C CA . THR A 1 139 ? 0.147 14.183 25.836 1.00 45.44 139 THR A CA 1
ATOM 1140 C C . THR A 1 139 ? -0.374 14.575 24.458 1.00 45.44 139 THR A C 1
ATOM 1142 O O . THR A 1 139 ? 0.387 14.717 23.499 1.00 45.44 139 THR A O 1
ATOM 1145 N N . ALA A 1 140 ? -1.695 14.704 24.333 1.00 43.91 140 ALA A N 1
ATOM 1146 C CA . ALA A 1 140 ? -2.298 15.298 23.150 1.00 43.91 140 ALA A CA 1
ATOM 1147 C C . ALA A 1 140 ? -1.782 16.739 23.046 1.00 43.91 140 ALA A C 1
ATOM 1149 O O . ALA A 1 140 ? -2.031 17.548 23.937 1.00 43.91 140 ALA A O 1
ATOM 1150 N N . ARG A 1 141 ? -1.012 17.055 21.999 1.00 39.84 141 ARG A N 1
ATOM 1151 C CA . ARG A 1 141 ? -0.716 18.450 21.669 1.00 39.84 141 ARG A CA 1
ATOM 1152 C C . ARG A 1 141 ? -1.939 19.008 20.960 1.00 39.84 141 ARG A C 1
ATOM 1154 O O . ARG A 1 141 ? -2.297 18.521 19.888 1.00 39.84 141 ARG A O 1
ATOM 1161 N N . GLU A 1 142 ? -2.586 19.985 21.583 1.00 35.34 142 GLU A N 1
ATOM 1162 C CA . GLU A 1 142 ? -3.586 20.813 20.919 1.00 35.34 142 GLU A CA 1
ATOM 1163 C C . GLU A 1 142 ? -2.922 21.475 19.710 1.00 35.34 142 GLU A C 1
ATOM 1165 O O . GLU A 1 142 ? -1.888 22.133 19.825 1.00 35.34 142 GLU A O 1
ATOM 1170 N N . VAL A 1 143 ? -3.478 21.229 18.526 1.00 35.50 143 VAL A N 1
ATOM 1171 C CA . VAL A 1 143 ? -3.225 22.085 17.373 1.00 35.50 143 VAL A CA 1
ATOM 1172 C C . VAL A 1 143 ? -4.231 23.213 17.525 1.00 35.50 143 VAL A C 1
ATOM 1174 O O . VAL A 1 143 ? -5.411 23.021 17.240 1.00 35.50 143 VAL A O 1
ATOM 1177 N N . GLU A 1 144 ? -3.779 24.339 18.071 1.00 34.38 144 GLU A N 1
ATOM 1178 C CA . GLU A 1 144 ? -4.547 25.582 18.054 1.00 34.38 144 GLU A CA 1
ATOM 1179 C C . GLU A 1 144 ? -4.816 25.947 16.584 1.00 34.38 144 GLU A C 1
ATOM 1181 O O . GLU A 1 144 ? -3.884 26.091 15.788 1.00 34.38 144 GLU A O 1
ATOM 1186 N N . THR A 1 145 ? -6.096 25.980 16.211 1.00 48.03 145 THR A N 1
ATOM 1187 C CA . THR A 1 145 ? -6.600 26.500 14.927 1.00 48.03 145 THR A CA 1
ATOM 1188 C C . THR A 1 145 ? -6.645 28.012 14.913 1.00 48.03 145 THR A C 1
ATOM 1190 O O . THR A 1 145 ? -7.097 28.568 15.939 1.00 48.03 145 THR A O 1
#

Secondary structure (DSSP, 8-state):
-HHHHHHHHSTTTGGG--HHHHHHHTTEEEEEEEEPPTT--EEEEEEEEPTT-SSBS-SEEEEEEEEPPP-BTTB--EEEEEEESSS--BPTT--TTEEEEEEEPTTS-EEEEEEE---GGGGGSPP-PPPPPTT----------

Nearest PDB structures (foldseek):
  2z2r-assembly1_B  TM=8.022E-01  e=3.642E-09  Saccharomyces cerevisiae
  2ayu-assembly1_A-2  TM=8.274E-01  e=1.970E-08  Saccharomyces cerevisiae
  5g2e-assembly1_J  TM=8.688E-01  e=2.617E-06  Saccharomyces cerevisiae
  5g2e-assembly1_I  TM=8.792E-01  e=5.578E-06  Saccharomyces cerevisiae
  2e50-assembly1_A  TM=8.263E-01  e=3.198E-05  Homo sapiens

pLDDT: mean 83.67, std 15.79, range [34.38, 98.06]

Organism: NCBI:txid641309

Radius of gyration: 19.55 Å; Cα contacts (8 Å, |Δi|>4): 224; chains: 1; bounding box: 53×40×51 Å